Protein AF-A0A9D6TDH9-F1 (afdb_monomer)

pLDDT: mean 89.93, std 15.06, range [34.16, 97.94]

Sequence (127 aa):
PATAPTEGLLSGWTFLSDADARAASAGKLASAGTQFIHRPGVEIPGGRAIAETLENLFRLKHELLPQLKNIPYVQEDTPIVCAWYPEARSVLLWDLSGREQAVTVRRGDTSYNVSVAPLDAGLVEGI

Nearest PDB structures (foldseek):
  7sko-assembly2_B  TM=8.220E-01  e=4.313E-01  synthetic construct
  7skn-assembly1_B  TM=8.240E-01  e=6.765E-01  synthetic construct
  6jow-assembly2_D  TM=5.645E-01  e=2.933E-01  Pyrococcus furiosus
  4csd-assembly2_B  TM=2.797E-01  e=1.774E+00  Ralstonia solanacearum
  5c4n-assembly1_D  TM=3.177E-01  e=7.783E+00  Rhodobacter capsulatus SB 1003

Structure (mmCIF, N/CA/C/O backbone):
data_AF-A0A9D6TDH9-F1
#
_entry.id   AF-A0A9D6TDH9-F1
#
loop_
_atom_site.group_PD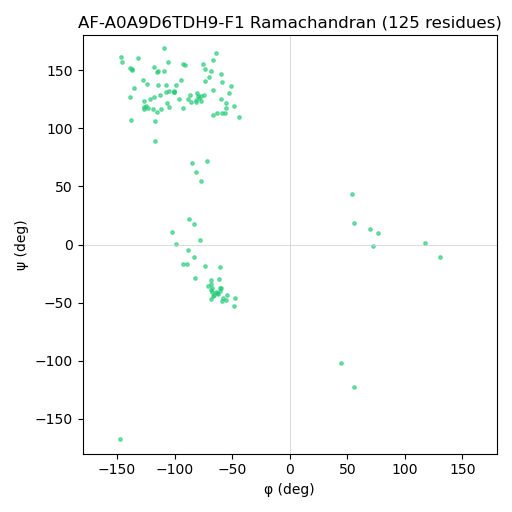B
_atom_site.id
_atom_site.type_symbol
_atom_site.label_atom_id
_atom_site.label_alt_id
_atom_site.label_comp_id
_atom_site.label_asym_id
_atom_site.label_entity_id
_atom_site.label_seq_id
_atom_site.pdbx_PDB_ins_code
_atom_site.Cartn_x
_atom_site.Cartn_y
_atom_site.Cartn_z
_atom_site.occupancy
_atom_site.B_iso_or_equiv
_atom_site.auth_seq_id
_atom_site.auth_comp_id
_atom_site.auth_asym_id
_atom_site.auth_atom_id
_atom_site.pdbx_PDB_model_num
ATOM 1 N N . PRO A 1 1 ? 10.294 -37.269 6.385 1.00 38.16 1 PRO A N 1
ATOM 2 C CA . PRO A 1 1 ? 10.535 -35.901 5.870 1.00 38.16 1 PRO A CA 1
ATOM 3 C C . PRO A 1 1 ? 9.200 -35.171 5.689 1.00 38.16 1 PRO A C 1
ATOM 5 O O . PRO A 1 1 ? 8.410 -35.552 4.832 1.00 38.16 1 PRO A O 1
ATOM 8 N N . ALA A 1 2 ? 8.914 -34.207 6.564 1.00 34.16 2 ALA A N 1
ATOM 9 C CA . ALA A 1 2 ? 7.693 -33.417 6.488 1.00 34.16 2 ALA A CA 1
ATOM 10 C C . ALA A 1 2 ? 7.731 -32.560 5.216 1.00 34.16 2 ALA A C 1
ATOM 12 O O . ALA A 1 2 ? 8.565 -31.668 5.080 1.00 34.16 2 ALA A O 1
ATOM 13 N N . THR A 1 3 ? 6.860 -32.876 4.264 1.00 39.84 3 THR A N 1
ATOM 14 C CA . THR A 1 3 ? 6.513 -31.988 3.159 1.00 39.84 3 THR A CA 1
ATOM 15 C C . THR A 1 3 ? 5.867 -30.749 3.760 1.00 39.84 3 THR A C 1
ATOM 17 O O . THR A 1 3 ? 4.799 -30.851 4.365 1.00 39.84 3 THR A O 1
ATOM 20 N N . ALA A 1 4 ? 6.536 -29.601 3.635 1.00 37.91 4 ALA A N 1
ATOM 21 C CA . ALA A 1 4 ? 5.924 -28.310 3.913 1.00 37.91 4 ALA A CA 1
ATOM 22 C C . ALA A 1 4 ? 4.601 -28.222 3.133 1.00 37.91 4 ALA A C 1
ATOM 24 O O . ALA A 1 4 ? 4.567 -28.648 1.970 1.00 37.91 4 ALA A O 1
ATOM 25 N N . PRO A 1 5 ? 3.510 -27.735 3.746 1.00 36.12 5 PRO A N 1
ATOM 26 C CA . PRO A 1 5 ? 2.269 -27.564 3.019 1.00 36.12 5 PRO A CA 1
ATOM 27 C C . PRO A 1 5 ? 2.548 -26.603 1.866 1.00 36.12 5 PRO A C 1
ATOM 29 O O . PRO A 1 5 ? 3.076 -25.511 2.059 1.00 36.12 5 PRO A O 1
ATOM 32 N N . THR A 1 6 ? 2.234 -27.035 0.648 1.00 41.56 6 THR A N 1
ATOM 33 C CA . THR A 1 6 ? 2.160 -26.151 -0.513 1.00 41.56 6 THR A CA 1
ATOM 34 C C . THR A 1 6 ? 0.899 -25.308 -0.328 1.00 41.56 6 THR A C 1
ATOM 36 O O . THR A 1 6 ? -0.127 -25.561 -0.954 1.00 41.56 6 THR A O 1
ATOM 39 N N . GLU A 1 7 ? 0.931 -24.366 0.617 1.00 39.59 7 GLU A N 1
ATOM 40 C CA . GLU A 1 7 ? -0.026 -23.266 0.634 1.00 39.59 7 GLU A CA 1
ATOM 41 C C . GLU A 1 7 ? 0.095 -22.591 -0.727 1.00 39.59 7 GLU A C 1
ATOM 43 O O . GLU A 1 7 ? 1.185 -22.182 -1.131 1.00 39.59 7 GLU A O 1
ATOM 48 N N . GLY A 1 8 ? -1.001 -22.611 -1.489 1.00 39.31 8 GLY A N 1
ATOM 49 C CA . GLY A 1 8 ? -1.039 -22.073 -2.839 1.00 39.31 8 GLY A CA 1
ATOM 50 C C . GLY A 1 8 ? -0.415 -20.687 -2.840 1.00 39.31 8 GLY A C 1
ATOM 51 O O . GLY A 1 8 ? -0.886 -19.815 -2.114 1.00 39.31 8 GLY A O 1
ATOM 52 N N . LEU A 1 9 ? 0.667 -20.527 -3.609 1.00 38.72 9 LEU A N 1
ATOM 53 C CA . LEU A 1 9 ? 1.356 -19.257 -3.807 1.00 38.72 9 LEU A CA 1
ATOM 54 C C . LEU A 1 9 ? 0.295 -18.182 -4.023 1.00 38.72 9 LEU A C 1
ATOM 56 O O . LEU A 1 9 ? -0.423 -18.213 -5.025 1.00 38.72 9 LEU A O 1
ATOM 60 N N . LEU A 1 10 ? 0.138 -17.296 -3.042 1.00 53.88 10 LEU A N 1
ATOM 61 C CA . LEU A 1 10 ? -0.835 -16.222 -3.129 1.00 53.88 10 LEU A CA 1
ATOM 62 C C . LEU A 1 10 ? -0.474 -15.400 -4.366 1.00 53.88 10 LEU A C 1
ATOM 64 O O . LEU A 1 10 ? 0.584 -14.772 -4.421 1.00 53.88 10 LEU A O 1
ATOM 68 N N . SER A 1 11 ? -1.349 -15.428 -5.372 1.00 75.88 11 SER A N 1
ATOM 69 C CA . SER A 1 11 ? -1.303 -14.481 -6.477 1.00 75.88 11 SER A CA 1
ATOM 70 C C . SER A 1 11 ? -1.363 -13.082 -5.868 1.00 75.88 11 SER A C 1
ATOM 72 O O . SER A 1 11 ? -2.360 -12.726 -5.238 1.00 75.88 11 SER A O 1
ATOM 74 N N . GLY A 1 12 ? -0.284 -12.324 -5.997 1.00 86.88 12 GLY A N 1
ATOM 75 C CA . GLY A 1 12 ? -0.147 -11.009 -5.384 1.00 86.88 12 GLY A CA 1
ATOM 76 C C . GLY A 1 12 ? 0.697 -10.087 -6.243 1.00 86.88 12 GLY A C 1
ATOM 77 O O . GLY A 1 12 ? 1.005 -10.402 -7.392 1.00 86.88 12 GLY A O 1
ATOM 78 N N . TRP A 1 13 ? 1.104 -8.958 -5.676 1.00 91.75 13 TRP A N 1
ATOM 79 C CA . TRP A 1 13 ? 1.907 -7.955 -6.369 1.00 91.75 13 TRP A CA 1
ATOM 80 C C . TRP A 1 13 ? 3.182 -7.684 -5.590 1.00 91.75 13 TRP A C 1
ATOM 82 O O . TRP A 1 13 ? 3.160 -7.574 -4.366 1.00 91.75 13 TRP A O 1
ATOM 92 N N . THR A 1 14 ? 4.297 -7.564 -6.300 1.00 93.31 14 THR A N 1
ATOM 93 C CA . THR A 1 14 ? 5.585 -7.196 -5.709 1.00 93.31 14 THR A CA 1
ATOM 94 C C . THR A 1 14 ? 6.100 -5.953 -6.408 1.00 93.31 14 THR A C 1
ATOM 96 O O . THR A 1 14 ? 6.347 -5.976 -7.612 1.00 93.31 14 THR A O 1
ATOM 99 N N . PHE A 1 15 ? 6.253 -4.871 -5.648 1.00 93.88 15 PHE A N 1
ATOM 100 C CA . PHE A 1 15 ? 6.878 -3.648 -6.134 1.00 93.88 15 PHE A CA 1
ATOM 101 C C . PHE A 1 15 ? 8.392 -3.811 -6.128 1.00 93.88 15 PHE A C 1
ATOM 103 O O . PHE A 1 15 ? 8.979 -4.173 -5.110 1.00 93.88 15 PHE A O 1
ATOM 110 N N . LEU A 1 16 ? 9.013 -3.556 -7.274 1.00 95.94 16 LEU A N 1
ATOM 111 C CA . LEU A 1 16 ? 10.453 -3.662 -7.451 1.00 95.94 16 LEU A CA 1
ATOM 112 C C . LEU A 1 16 ? 11.110 -2.290 -7.335 1.00 95.94 16 LEU A C 1
ATOM 114 O O . LEU A 1 16 ? 10.655 -1.318 -7.942 1.00 95.94 16 LEU A O 1
ATOM 118 N N . SER A 1 17 ? 12.236 -2.238 -6.623 1.00 95.69 17 SER A N 1
ATOM 119 C CA . SER A 1 17 ? 13.168 -1.119 -6.750 1.00 95.69 17 SER A CA 1
ATOM 120 C C . SER A 1 17 ? 13.754 -1.073 -8.168 1.00 95.69 17 SER A C 1
ATOM 122 O O . SER A 1 17 ? 13.720 -2.067 -8.894 1.00 95.69 17 SER A O 1
ATOM 124 N N . ASP A 1 18 ? 14.380 0.038 -8.574 1.00 96.31 18 ASP A N 1
ATOM 125 C CA . ASP A 1 18 ? 15.035 0.087 -9.894 1.00 96.31 18 ASP A CA 1
ATOM 126 C C . ASP A 1 18 ? 16.159 -0.952 -10.029 1.00 96.31 18 ASP A C 1
ATOM 128 O O . ASP A 1 18 ? 16.451 -1.424 -11.129 1.00 96.31 18 ASP A O 1
ATOM 132 N N . ALA A 1 19 ? 16.821 -1.300 -8.920 1.00 96.56 19 ALA A N 1
ATOM 133 C CA 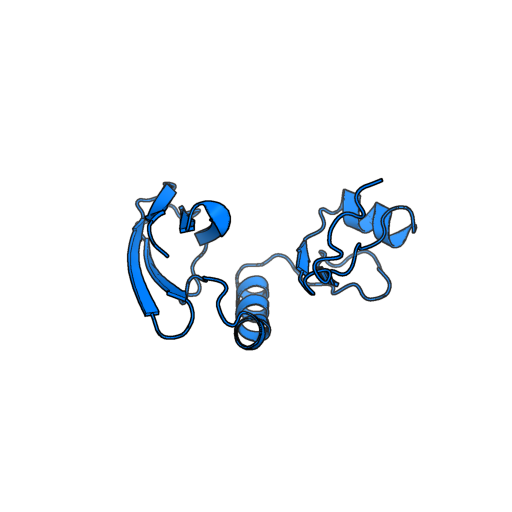. ALA A 1 19 ? 17.857 -2.325 -8.909 1.00 96.56 19 ALA A CA 1
ATOM 134 C C . ALA A 1 19 ? 17.258 -3.716 -9.155 1.00 96.56 19 ALA A C 1
ATOM 136 O O . ALA A 1 19 ? 17.748 -4.440 -10.025 1.00 96.56 19 ALA A O 1
ATOM 137 N N . ASP A 1 20 ? 16.167 -4.043 -8.463 1.00 96.69 20 ASP A N 1
ATOM 138 C CA . ASP A 1 20 ? 15.462 -5.318 -8.623 1.00 96.69 20 ASP A CA 1
ATOM 139 C C . ASP A 1 20 ? 14.796 -5.420 -9.996 1.00 96.69 20 ASP A C 1
ATOM 141 O O . ASP A 1 20 ? 14.846 -6.469 -10.633 1.00 96.69 20 ASP A O 1
ATOM 145 N N . ALA A 1 21 ? 14.255 -4.315 -10.512 1.00 97.06 21 ALA A N 1
ATOM 146 C CA . ALA A 1 21 ? 13.677 -4.245 -11.847 1.00 97.06 21 ALA A CA 1
ATOM 147 C C . ALA A 1 21 ? 14.730 -4.535 -12.931 1.00 97.06 21 ALA A C 1
ATOM 149 O O . ALA A 1 21 ? 14.482 -5.318 -13.849 1.00 97.06 21 ALA A O 1
ATOM 150 N N . ARG A 1 22 ? 15.946 -3.982 -12.802 1.00 97.25 22 ARG A N 1
ATOM 151 C CA . ARG A 1 22 ? 17.075 -4.318 -13.690 1.00 97.25 22 ARG A CA 1
ATOM 152 C C . ARG A 1 22 ? 17.499 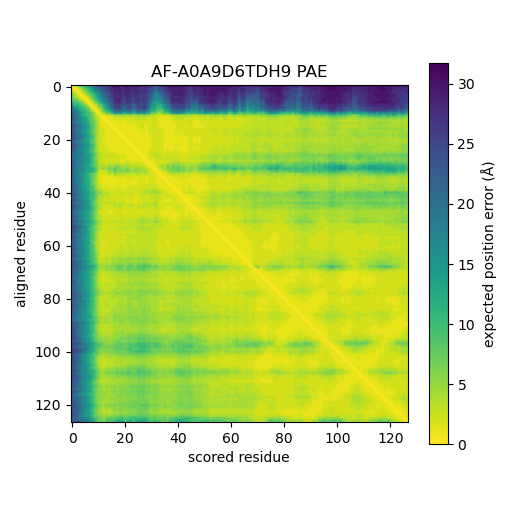-5.779 -13.556 1.00 97.25 22 ARG A C 1
ATOM 154 O O . ARG A 1 22 ? 17.789 -6.417 -14.567 1.00 97.25 22 ARG A O 1
ATOM 161 N N . ALA A 1 23 ? 17.540 -6.317 -12.338 1.00 96.81 23 ALA A N 1
ATOM 162 C CA . ALA A 1 23 ? 17.863 -7.724 -12.111 1.00 96.81 23 ALA A CA 1
ATOM 163 C C . ALA A 1 23 ? 16.817 -8.654 -12.747 1.00 96.81 23 ALA A C 1
ATOM 165 O O . ALA A 1 23 ? 17.190 -9.631 -13.396 1.00 96.81 23 ALA A O 1
ATOM 166 N N . ALA A 1 24 ? 15.531 -8.322 -12.625 1.00 96.31 24 ALA A N 1
ATOM 167 C CA . ALA A 1 24 ? 14.428 -9.068 -13.222 1.00 96.31 24 ALA A CA 1
ATOM 168 C C . ALA A 1 24 ? 14.442 -8.989 -14.752 1.00 96.31 24 ALA A C 1
ATOM 170 O O . ALA A 1 24 ? 14.344 -10.015 -15.420 1.00 96.31 24 ALA A O 1
ATOM 171 N N . SER A 1 25 ? 14.666 -7.798 -15.313 1.00 96.31 25 SER A N 1
ATOM 172 C CA . SER A 1 25 ? 14.822 -7.594 -16.760 1.00 96.31 25 SER A CA 1
ATOM 173 C C . SER A 1 25 ? 15.996 -8.403 -17.334 1.00 96.31 25 SER A C 1
ATOM 175 O O . SER A 1 25 ? 15.889 -8.999 -18.402 1.00 96.31 25 SER A O 1
ATOM 177 N N . ALA A 1 26 ? 17.095 -8.517 -16.581 1.00 96.12 26 ALA A N 1
ATOM 178 C CA . ALA A 1 26 ? 18.248 -9.346 -16.934 1.00 96.12 26 ALA A CA 1
ATOM 179 C C . ALA A 1 26 ? 18.054 -10.857 -16.668 1.00 96.12 26 ALA A C 1
ATOM 181 O O . ALA A 1 26 ? 19.013 -11.618 -16.803 1.00 96.12 26 ALA A O 1
ATOM 182 N N . GLY A 1 27 ? 16.868 -11.297 -16.232 1.00 94.50 27 GLY A N 1
ATOM 183 C CA . GLY A 1 27 ? 16.572 -12.698 -15.912 1.00 94.50 27 GLY A CA 1
ATOM 184 C C . GLY A 1 27 ? 17.267 -13.233 -14.653 1.00 94.50 27 GLY A C 1
ATOM 185 O O . GLY A 1 27 ? 17.307 -14.442 -14.442 1.00 94.50 27 GLY A O 1
ATOM 186 N N . LYS A 1 28 ? 17.833 -12.356 -13.816 1.00 95.62 28 LYS A N 1
ATOM 187 C CA . LYS A 1 28 ? 18.529 -12.714 -12.564 1.00 95.62 28 LYS A CA 1
ATOM 188 C C . LYS A 1 28 ? 17.597 -12.767 -11.356 1.00 95.62 28 LYS A C 1
ATOM 190 O O . LYS A 1 28 ? 17.973 -13.314 -10.325 1.00 95.62 28 LYS A O 1
ATOM 195 N N . LEU A 1 29 ? 16.410 -12.182 -11.483 1.00 93.69 29 LEU A N 1
ATOM 196 C CA . LEU A 1 29 ? 15.351 -12.213 -10.486 1.00 93.69 29 LEU A CA 1
ATOM 197 C C . LEU A 1 29 ? 14.071 -12.714 -11.155 1.00 93.69 29 LEU A C 1
ATOM 199 O O . LEU A 1 29 ? 13.619 -12.145 -12.145 1.00 93.69 29 LEU A O 1
ATOM 203 N N . ALA A 1 30 ? 13.494 -13.779 -10.611 1.00 90.31 30 ALA A N 1
ATOM 204 C CA . ALA A 1 30 ? 12.230 -14.335 -11.072 1.00 90.31 30 ALA A CA 1
ATOM 205 C C . ALA A 1 30 ? 11.170 -14.176 -9.985 1.00 90.31 30 ALA A C 1
ATOM 207 O O . ALA A 1 30 ? 11.478 -14.189 -8.792 1.00 90.31 30 ALA A O 1
ATOM 208 N N . SER A 1 31 ? 9.919 -14.032 -10.405 1.00 86.50 31 SER A N 1
ATOM 209 C CA . SER A 1 31 ? 8.801 -14.019 -9.474 1.00 86.50 31 SER A CA 1
ATOM 210 C C . SER A 1 31 ? 8.523 -15.425 -8.949 1.00 86.50 31 SER A C 1
ATOM 212 O O . SER A 1 31 ? 8.542 -16.395 -9.706 1.00 86.50 31 SER A O 1
ATOM 214 N N . ALA A 1 32 ? 8.193 -15.519 -7.662 1.00 84.12 32 ALA A N 1
ATOM 215 C CA . ALA A 1 32 ? 7.694 -16.737 -7.036 1.00 84.12 32 ALA A CA 1
ATOM 216 C C . ALA A 1 32 ? 6.159 -16.875 -7.145 1.00 84.12 32 ALA A C 1
ATOM 218 O O . ALA A 1 32 ? 5.561 -17.568 -6.337 1.00 84.12 32 ALA A O 1
ATOM 219 N N . GLY A 1 33 ? 5.503 -16.214 -8.107 1.00 85.00 33 GLY A N 1
ATOM 220 C CA . GLY A 1 33 ? 4.046 -16.299 -8.319 1.00 85.00 33 GLY A CA 1
ATOM 221 C C . GLY A 1 33 ? 3.282 -14.982 -8.145 1.00 85.00 33 GLY A C 1
ATOM 222 O O . GLY A 1 33 ? 2.066 -14.952 -8.322 1.00 85.00 33 GLY A O 1
ATOM 223 N N . THR A 1 34 ? 3.975 -13.882 -7.849 1.00 90.38 34 THR A N 1
ATOM 224 C CA . THR A 1 34 ? 3.413 -12.525 -7.845 1.00 90.38 34 THR A CA 1
ATOM 225 C C . THR A 1 34 ? 3.604 -11.828 -9.193 1.00 90.38 34 THR A C 1
ATOM 227 O O . THR A 1 34 ? 4.525 -12.120 -9.957 1.00 90.38 34 THR A O 1
ATOM 230 N N . GLN A 1 35 ? 2.753 -10.861 -9.506 1.00 92.44 35 GLN A N 1
ATOM 231 C CA . GLN A 1 35 ? 2.991 -9.944 -10.609 1.00 92.44 35 GLN A CA 1
ATOM 232 C C . GLN A 1 35 ? 3.977 -8.858 -10.165 1.00 92.44 35 GLN A C 1
ATOM 234 O O . GLN A 1 35 ? 3.767 -8.183 -9.155 1.00 92.44 35 GLN A O 1
ATOM 239 N N . PHE A 1 36 ? 5.047 -8.662 -10.932 1.00 95.69 36 PHE A N 1
ATOM 240 C CA . PHE A 1 36 ? 5.979 -7.568 -10.683 1.00 95.69 36 PHE A CA 1
ATOM 241 C C . PHE A 1 36 ? 5.378 -6.230 -11.110 1.00 95.69 36 PHE A C 1
ATOM 243 O O . PHE A 1 36 ? 4.925 -6.080 -12.243 1.00 95.69 36 PHE A O 1
ATOM 250 N N . ILE A 1 37 ? 5.409 -5.256 -10.205 1.00 96.12 37 ILE A N 1
ATOM 251 C CA . ILE A 1 37 ? 5.117 -3.848 -10.470 1.00 96.12 37 ILE A CA 1
ATOM 252 C C . ILE A 1 37 ? 6.441 -3.090 -10.417 1.00 96.12 37 ILE A C 1
ATOM 254 O O . ILE A 1 37 ? 7.222 -3.271 -9.484 1.00 96.12 37 ILE A O 1
ATOM 258 N N . HIS A 1 38 ? 6.723 -2.255 -11.410 1.00 97.00 38 HIS A N 1
ATOM 259 C CA . HIS A 1 38 ? 7.990 -1.525 -11.481 1.00 97.00 38 HIS A CA 1
ATOM 260 C C . HIS A 1 38 ? 7.819 -0.149 -12.119 1.00 97.00 38 HIS A C 1
ATOM 262 O O . HIS A 1 38 ? 6.851 0.105 -12.839 1.00 97.00 38 HIS A O 1
ATOM 268 N N . ARG A 1 39 ? 8.791 0.737 -11.892 1.00 97.31 39 ARG A N 1
ATOM 269 C CA . ARG A 1 39 ? 8.851 2.032 -12.578 1.00 97.31 39 ARG A CA 1
ATOM 270 C C . ARG A 1 39 ? 9.151 1.846 -14.078 1.00 97.31 39 ARG A C 1
ATOM 272 O O . ARG A 1 39 ? 9.840 0.887 -14.447 1.00 97.31 39 ARG A O 1
ATOM 279 N N . PRO A 1 40 ? 8.653 2.735 -14.961 1.00 96.56 40 PRO A N 1
ATOM 280 C CA . PRO A 1 40 ? 9.009 2.715 -16.377 1.00 96.56 40 PRO A CA 1
ATOM 281 C C . PRO A 1 40 ? 10.520 2.887 -16.579 1.00 96.56 40 PRO A C 1
ATOM 283 O O . PRO A 1 40 ? 11.163 3.623 -15.833 1.00 96.56 40 PRO A O 1
ATOM 286 N N . GLY A 1 41 ? 11.075 2.245 -17.609 1.00 95.19 41 GLY A N 1
ATOM 287 C CA . GLY A 1 41 ? 12.493 2.380 -17.978 1.00 95.19 41 GLY A CA 1
ATOM 288 C C . GLY A 1 41 ? 13.232 1.059 -18.196 1.00 95.19 41 GLY A C 1
ATOM 289 O O . GLY A 1 41 ? 14.336 1.068 -18.733 1.00 95.19 41 GLY A O 1
ATOM 290 N N . VAL A 1 42 ? 12.628 -0.071 -17.824 1.00 95.62 42 VAL A N 1
ATOM 291 C CA . VAL A 1 42 ? 13.099 -1.418 -18.170 1.00 95.62 42 VAL A CA 1
ATOM 292 C C . VAL A 1 42 ? 11.917 -2.290 -18.573 1.00 95.62 42 VAL A C 1
ATOM 294 O O . VAL A 1 42 ? 10.811 -2.101 -18.070 1.00 95.62 42 VAL A O 1
ATOM 297 N N . GLU A 1 43 ? 12.165 -3.256 -19.452 1.00 95.31 43 GLU A N 1
ATOM 298 C CA . GLU A 1 43 ? 11.170 -4.246 -19.862 1.00 95.31 43 GLU A CA 1
ATOM 299 C C . GLU A 1 43 ? 11.334 -5.519 -19.033 1.00 95.31 43 GLU A C 1
ATOM 301 O O . GLU A 1 43 ? 12.423 -6.098 -18.972 1.00 95.31 43 GLU A O 1
ATOM 306 N N . ILE A 1 44 ? 10.256 -5.960 -18.390 1.00 95.06 44 ILE A N 1
ATOM 307 C CA . ILE A 1 44 ? 10.222 -7.187 -17.592 1.00 95.06 44 ILE A CA 1
ATOM 308 C C . ILE A 1 44 ? 9.081 -8.053 -18.132 1.00 95.06 44 ILE A C 1
ATOM 310 O O . ILE A 1 44 ? 7.928 -7.622 -18.074 1.00 95.06 44 ILE A O 1
ATOM 314 N N . PRO A 1 45 ? 9.348 -9.271 -18.641 1.00 89.94 45 PRO A N 1
ATOM 315 C CA . PRO A 1 45 ? 8.294 -10.156 -19.129 1.00 89.94 45 PRO A CA 1
ATOM 316 C C . PRO A 1 45 ? 7.220 -10.414 -18.063 1.00 89.94 45 PRO A C 1
ATOM 318 O O . PRO A 1 45 ? 7.523 -10.881 -16.967 1.00 89.94 45 PRO A O 1
ATOM 321 N N . GLY A 1 46 ? 5.963 -10.088 -18.375 1.00 89.50 46 GLY A N 1
ATOM 322 C CA . GLY A 1 46 ? 4.835 -10.214 -17.440 1.00 89.50 46 GLY A CA 1
ATOM 323 C C . GLY A 1 46 ? 4.815 -9.186 -16.297 1.00 89.50 46 GLY A C 1
ATOM 324 O O . GLY A 1 46 ? 3.884 -9.196 -15.489 1.00 89.50 46 GLY A O 1
ATOM 325 N N . GLY A 1 47 ? 5.808 -8.295 -16.230 1.00 93.19 47 GLY A N 1
ATOM 326 C CA . GLY A 1 47 ? 5.833 -7.151 -15.327 1.00 93.19 47 GLY A CA 1
ATOM 327 C C . GLY A 1 47 ? 4.906 -6.036 -15.803 1.00 93.19 47 GLY A C 1
ATOM 328 O O . GLY A 1 47 ? 4.581 -5.922 -16.986 1.00 93.19 47 GLY A O 1
ATOM 329 N N . ARG A 1 48 ? 4.455 -5.210 -14.864 1.00 95.56 48 ARG A N 1
ATOM 330 C CA . ARG A 1 48 ? 3.600 -4.058 -15.129 1.00 95.56 48 ARG A CA 1
ATOM 331 C C . ARG A 1 48 ? 4.336 -2.770 -14.777 1.00 95.56 48 ARG A C 1
ATOM 333 O O . ARG A 1 48 ? 4.586 -2.489 -13.604 1.00 95.56 48 ARG A O 1
ATOM 340 N N . ALA A 1 49 ? 4.621 -1.969 -15.801 1.00 96.94 49 ALA A N 1
ATOM 341 C CA . ALA A 1 49 ? 5.225 -0.653 -15.643 1.00 96.94 49 ALA A CA 1
ATOM 342 C C . ALA A 1 49 ? 4.185 0.376 -15.166 1.00 96.94 49 ALA A C 1
ATOM 344 O O . ALA A 1 49 ? 3.161 0.587 -15.821 1.00 96.94 49 ALA A O 1
ATOM 345 N N . ILE A 1 50 ? 4.445 1.033 -14.036 1.00 96.75 50 ILE A N 1
ATOM 346 C CA . ILE A 1 50 ? 3.599 2.082 -13.455 1.00 96.75 50 ILE A CA 1
ATOM 347 C C . ILE A 1 50 ? 4.507 3.192 -12.931 1.00 96.75 50 ILE A C 1
ATOM 349 O O . ILE A 1 50 ? 5.437 2.935 -12.170 1.00 96.75 50 ILE A O 1
ATOM 353 N N . ALA A 1 51 ? 4.254 4.437 -13.338 1.00 95.62 51 ALA A N 1
ATOM 354 C CA . ALA A 1 51 ? 4.972 5.575 -12.774 1.00 95.62 51 ALA A CA 1
ATOM 355 C C . ALA A 1 51 ? 4.605 5.745 -11.292 1.00 95.62 51 ALA A C 1
ATOM 357 O O . ALA A 1 51 ? 3.429 5.726 -10.938 1.00 95.62 51 ALA A O 1
ATOM 358 N N . GLU A 1 52 ? 5.605 5.934 -10.434 1.00 92.00 52 GLU A N 1
ATOM 359 C CA . GLU A 1 52 ? 5.435 6.023 -8.979 1.00 92.00 52 GLU A CA 1
ATOM 360 C C . GLU A 1 52 ? 4.977 7.425 -8.552 1.00 92.00 52 GLU A C 1
ATOM 362 O O . GLU A 1 52 ? 5.669 8.167 -7.862 1.00 92.00 52 GLU A O 1
ATOM 367 N N . THR A 1 53 ? 3.796 7.809 -9.029 1.00 94.69 53 THR A N 1
ATOM 368 C CA . THR A 1 53 ? 3.071 9.002 -8.589 1.00 94.69 53 THR A CA 1
ATOM 369 C C . THR A 1 53 ? 1.853 8.569 -7.781 1.00 94.69 53 THR A C 1
ATOM 371 O O . THR A 1 53 ? 1.275 7.517 -8.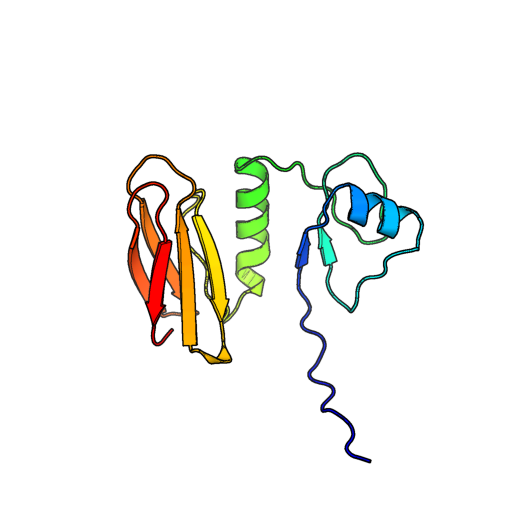056 1.00 94.69 53 THR A O 1
ATOM 374 N N . LEU A 1 54 ? 1.424 9.383 -6.810 1.00 92.75 54 LEU A N 1
ATOM 375 C CA . LEU A 1 54 ? 0.265 9.051 -5.966 1.00 92.75 54 LEU A CA 1
ATOM 376 C C . LEU A 1 54 ? -0.986 8.730 -6.793 1.00 92.75 54 LEU A C 1
ATOM 378 O O . LEU A 1 54 ? -1.638 7.725 -6.547 1.00 92.75 54 LEU A O 1
ATOM 382 N N . GLU A 1 55 ? -1.267 9.522 -7.829 1.00 96.12 55 GLU A N 1
ATOM 383 C CA . GLU A 1 55 ? -2.387 9.288 -8.749 1.00 96.12 55 GLU A CA 1
ATOM 384 C C . GLU A 1 55 ? -2.349 7.885 -9.379 1.00 96.12 55 GLU A C 1
ATOM 386 O O . GLU A 1 55 ? -3.344 7.159 -9.375 1.00 96.12 55 GLU A O 1
ATOM 391 N N . ASN A 1 56 ? -1.186 7.470 -9.886 1.00 96.56 56 ASN A N 1
ATOM 392 C CA . ASN A 1 56 ? -1.033 6.167 -10.525 1.00 96.56 56 ASN A CA 1
ATOM 393 C C . ASN A 1 56 ? -1.102 5.013 -9.518 1.00 96.56 56 ASN A C 1
ATOM 395 O O . ASN A 1 56 ? -1.650 3.958 -9.845 1.00 96.56 56 ASN A O 1
ATOM 399 N N . LEU A 1 57 ? -0.580 5.210 -8.305 1.00 94.56 57 LEU A N 1
ATOM 400 C CA . LEU A 1 57 ? -0.662 4.226 -7.226 1.00 94.56 57 LEU A CA 1
ATOM 401 C C . LEU A 1 57 ? -2.099 4.065 -6.715 1.00 94.56 57 LEU A C 1
ATOM 403 O O . LEU A 1 57 ? -2.534 2.938 -6.489 1.00 94.56 57 LEU A O 1
ATOM 407 N N . PHE A 1 58 ? -2.872 5.148 -6.607 1.00 95.88 58 PHE A N 1
ATOM 408 C CA . PHE A 1 58 ? -4.292 5.075 -6.256 1.00 95.88 58 PHE A CA 1
ATOM 409 C C . PHE A 1 58 ? -5.120 4.424 -7.359 1.00 95.88 58 PHE A C 1
ATOM 411 O O . PHE A 1 58 ? -5.943 3.558 -7.071 1.00 95.88 58 PHE A O 1
ATOM 418 N N . ARG A 1 59 ? -4.848 4.737 -8.632 1.00 97.00 59 ARG A N 1
ATOM 419 C CA . ARG A 1 59 ? -5.484 4.029 -9.752 1.00 97.00 59 ARG A CA 1
ATOM 420 C C . ARG A 1 59 ? -5.208 2.528 -9.689 1.00 97.00 59 ARG A C 1
ATOM 422 O O . ARG A 1 59 ? -6.141 1.740 -9.804 1.00 97.00 59 ARG A O 1
ATOM 429 N N . LEU A 1 60 ? -3.955 2.137 -9.450 1.00 95.12 60 LEU A N 1
ATOM 430 C CA . LEU A 1 60 ? -3.608 0.734 -9.243 1.00 95.12 60 LEU A CA 1
ATOM 431 C C . LEU A 1 60 ? -4.381 0.148 -8.057 1.00 95.12 60 LEU A C 1
ATOM 433 O O . LEU A 1 60 ? -4.992 -0.900 -8.222 1.00 95.12 60 LEU A O 1
ATOM 437 N N . LYS A 1 61 ? -4.411 0.820 -6.895 1.00 94.88 61 LYS A N 1
ATOM 438 C CA . LYS A 1 61 ? -5.174 0.370 -5.719 1.00 94.88 61 LYS A CA 1
ATOM 439 C C . LYS A 1 61 ? -6.605 0.007 -6.113 1.00 94.88 61 LYS A C 1
ATOM 441 O O . LYS A 1 61 ? -7.018 -1.119 -5.856 1.00 94.88 61 LYS A O 1
ATOM 446 N N . HIS A 1 62 ? -7.320 0.906 -6.793 1.00 95.94 62 HIS A N 1
ATOM 447 C CA . HIS A 1 62 ? -8.711 0.695 -7.218 1.00 95.94 62 HIS A CA 1
ATOM 448 C C . HIS A 1 62 ? -8.898 -0.499 -8.155 1.00 95.94 62 HIS A C 1
ATOM 450 O O . HIS A 1 62 ? -9.875 -1.230 -8.021 1.00 95.94 62 HIS A O 1
ATOM 456 N N . GLU A 1 63 ? -7.958 -0.741 -9.066 1.00 94.62 63 GLU A N 1
ATOM 457 C CA . GLU A 1 63 ? -7.978 -1.928 -9.931 1.00 94.62 63 GLU A CA 1
ATOM 458 C C . GLU A 1 63 ? -7.738 -3.234 -9.155 1.00 94.62 63 GLU A C 1
ATOM 460 O O . GLU A 1 63 ? -8.239 -4.295 -9.537 1.00 94.62 63 GLU A O 1
ATOM 465 N N . LEU A 1 64 ? -6.967 -3.170 -8.065 1.00 91.69 64 LEU A N 1
ATOM 466 C CA . LEU A 1 64 ? -6.678 -4.320 -7.211 1.00 91.69 64 LEU A CA 1
ATOM 467 C C . LEU A 1 64 ? -7.797 -4.600 -6.202 1.00 91.69 64 LEU A C 1
ATOM 469 O O . LEU A 1 64 ? -7.991 -5.763 -5.851 1.00 91.69 64 LEU A O 1
ATOM 473 N N . LEU A 1 65 ? -8.563 -3.587 -5.770 1.00 92.00 65 LEU A N 1
ATOM 474 C CA . LEU A 1 65 ? -9.603 -3.720 -4.735 1.00 92.00 65 LEU A CA 1
ATOM 475 C C . LEU A 1 65 ? -10.554 -4.916 -4.941 1.00 92.00 65 LEU A C 1
ATOM 477 O O . LEU A 1 65 ? -10.747 -5.665 -3.980 1.00 92.00 65 LEU A O 1
ATOM 481 N N . PRO A 1 66 ? -11.103 -5.189 -6.147 1.00 90.38 66 PRO A N 1
ATOM 482 C CA . PRO A 1 66 ? -11.994 -6.336 -6.356 1.00 90.38 66 PRO A CA 1
ATOM 483 C C . PRO A 1 66 ? -11.342 -7.700 -6.073 1.00 90.38 66 PRO A C 1
ATOM 485 O O . PRO A 1 66 ? -12.038 -8.692 -5.864 1.00 90.38 66 PRO A O 1
ATOM 488 N N . GLN A 1 67 ? -10.010 -7.765 -6.073 1.00 89.88 67 GLN A N 1
ATOM 489 C CA . GLN A 1 67 ? -9.228 -8.983 -5.864 1.00 89.88 67 GLN A CA 1
ATOM 490 C C . GLN A 1 67 ? -8.847 -9.190 -4.390 1.00 89.88 67 GLN A C 1
ATOM 492 O O . GLN A 1 67 ? -8.507 -10.309 -4.007 1.00 89.88 67 GLN A O 1
ATOM 497 N N . LEU A 1 68 ? -8.934 -8.148 -3.553 1.00 84.94 68 LEU A N 1
ATOM 498 C CA . LEU A 1 68 ? -8.432 -8.174 -2.176 1.00 84.94 68 LEU A CA 1
ATOM 499 C C . LEU A 1 68 ? -9.293 -8.999 -1.208 1.00 84.94 68 LEU A C 1
ATOM 501 O O . LEU A 1 68 ? -8.781 -9.424 -0.180 1.00 84.94 68 LEU A O 1
ATOM 505 N N . LYS A 1 69 ? -10.558 -9.312 -1.524 1.00 86.06 69 LYS A N 1
ATOM 506 C CA . LYS A 1 69 ? -11.460 -10.145 -0.692 1.00 86.06 69 LYS A CA 1
ATOM 507 C C . LYS A 1 69 ? -11.412 -9.774 0.810 1.00 86.06 69 LYS A C 1
ATOM 509 O O . LYS A 1 69 ? -12.009 -8.784 1.216 1.00 86.06 69 LYS A O 1
ATOM 514 N N . ASN A 1 70 ? -10.704 -10.568 1.624 1.00 88.50 70 ASN A N 1
ATOM 515 C CA . ASN A 1 70 ? -10.581 -10.428 3.083 1.00 88.50 70 ASN A CA 1
ATOM 516 C C . ASN A 1 70 ? -9.246 -9.805 3.538 1.00 88.50 70 ASN A C 1
ATOM 518 O O . ASN A 1 70 ? -8.923 -9.868 4.728 1.00 88.50 70 ASN A O 1
ATOM 522 N N . ILE A 1 71 ? -8.462 -9.258 2.608 1.00 92.75 71 ILE A N 1
ATOM 523 C CA . ILE A 1 71 ? -7.242 -8.498 2.882 1.00 92.75 71 ILE A CA 1
ATOM 524 C C . ILE A 1 71 ? -7.665 -7.071 3.248 1.00 92.75 71 ILE A C 1
ATOM 526 O O . ILE A 1 71 ? -8.392 -6.444 2.471 1.00 92.75 71 ILE A O 1
ATOM 530 N N . PRO A 1 72 ? -7.254 -6.550 4.414 1.00 95.38 72 PRO A N 1
ATOM 531 C CA . PRO A 1 72 ? -7.610 -5.207 4.816 1.00 95.38 72 PRO A CA 1
ATOM 532 C C . PRO A 1 72 ? -6.895 -4.152 3.970 1.00 95.38 72 PRO A C 1
ATOM 534 O O . PRO A 1 72 ? -5.732 -4.311 3.596 1.00 95.38 72 PRO A O 1
ATOM 537 N N . TYR A 1 73 ? -7.594 -3.056 3.695 1.00 95.75 73 TYR A N 1
ATOM 538 C CA . TYR A 1 73 ? -7.067 -1.922 2.942 1.00 95.75 73 TYR A CA 1
ATOM 539 C C . TYR A 1 73 ? -7.640 -0.601 3.459 1.00 95.75 73 TYR A C 1
ATOM 541 O O . TYR A 1 73 ? -8.723 -0.568 4.046 1.00 95.75 73 TYR A O 1
ATOM 549 N N . VAL A 1 74 ? -6.928 0.497 3.204 1.00 97.06 74 VAL A N 1
ATOM 550 C CA . VAL A 1 74 ? -7.427 1.857 3.451 1.00 97.06 74 VAL A CA 1
ATOM 551 C C . VAL A 1 74 ? -8.325 2.284 2.291 1.00 97.06 74 VAL A C 1
ATOM 553 O O . VAL A 1 74 ? -7.908 2.274 1.126 1.00 97.06 74 VAL A O 1
ATOM 556 N N . GLN A 1 75 ? -9.571 2.637 2.602 1.00 96.62 75 GLN A N 1
ATOM 557 C CA . GLN A 1 75 ? -10.572 2.994 1.600 1.00 96.62 75 GLN A CA 1
ATOM 558 C C . GLN A 1 75 ? -10.196 4.283 0.861 1.00 96.62 75 GLN A C 1
ATOM 560 O O . GLN A 1 75 ? -10.299 4.344 -0.365 1.00 96.62 75 GLN A O 1
ATOM 565 N N . GLU A 1 76 ? -9.729 5.294 1.584 1.00 96.94 76 GLU A N 1
ATOM 566 C CA . GLU A 1 76 ? -9.417 6.618 1.061 1.00 96.94 76 GLU A CA 1
ATOM 567 C C . GLU A 1 76 ? -8.128 6.636 0.225 1.00 96.94 76 GLU A C 1
ATOM 569 O O . GLU A 1 76 ? -7.196 5.855 0.428 1.00 96.94 76 GLU A O 1
ATOM 574 N N . ASP A 1 77 ? -8.063 7.553 -0.737 1.00 96.44 77 ASP A N 1
ATOM 575 C CA . ASP A 1 77 ? -6.866 7.822 -1.539 1.00 96.44 77 ASP A CA 1
ATOM 576 C C . ASP A 1 77 ? -5.953 8.810 -0.806 1.00 96.44 77 ASP A C 1
ATOM 578 O O . ASP A 1 77 ? -5.821 9.982 -1.168 1.00 96.44 77 ASP A O 1
ATOM 582 N N . THR A 1 78 ? -5.353 8.330 0.280 1.00 95.19 78 THR A N 1
ATOM 583 C CA . THR A 1 78 ? -4.412 9.081 1.115 1.00 95.19 78 THR A CA 1
ATOM 584 C C . THR A 1 78 ? -3.037 8.415 1.100 1.00 95.19 78 THR A C 1
ATOM 586 O O . THR A 1 78 ? -2.935 7.208 0.866 1.00 95.19 78 THR A O 1
ATOM 589 N N . PRO A 1 79 ? -1.947 9.175 1.315 1.00 93.38 79 PRO A N 1
ATOM 590 C CA . PRO A 1 79 ? -0.592 8.631 1.354 1.00 93.38 79 PRO A CA 1
ATOM 591 C C . PRO A 1 79 ? -0.319 7.915 2.693 1.00 93.38 79 PRO A C 1
ATOM 593 O O . PRO A 1 79 ? 0.637 8.239 3.391 1.00 93.38 79 PRO A O 1
ATOM 596 N N . ILE A 1 80 ? -1.174 6.954 3.051 1.00 95.31 80 ILE A N 1
ATOM 597 C CA . ILE A 1 80 ? -0.990 6.051 4.186 1.00 95.31 80 ILE A CA 1
ATOM 598 C C . ILE A 1 80 ? -0.474 4.708 3.683 1.00 95.31 80 ILE A C 1
ATOM 600 O O . ILE A 1 80 ? -1.033 4.105 2.763 1.00 95.31 80 ILE A O 1
ATOM 604 N N . VAL A 1 81 ? 0.565 4.202 4.339 1.00 94.81 81 VAL A N 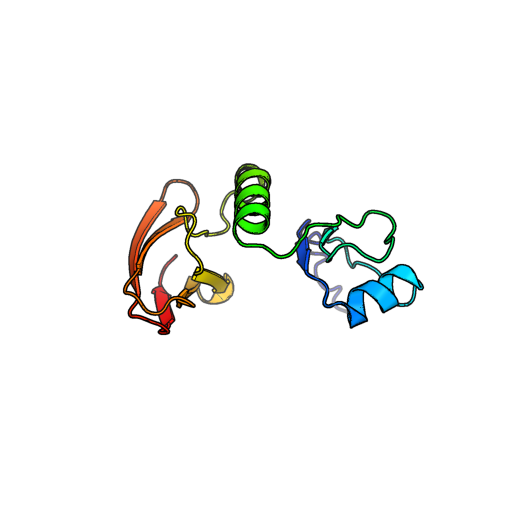1
ATOM 605 C CA . VAL A 1 81 ? 0.983 2.806 4.202 1.00 94.81 81 VAL A CA 1
ATOM 606 C C . VAL A 1 81 ? 0.082 1.942 5.077 1.00 94.81 81 VAL A C 1
ATOM 608 O O . VAL A 1 81 ? -0.094 2.225 6.257 1.00 94.81 81 VAL A O 1
ATOM 611 N N . CYS A 1 82 ? -0.462 0.871 4.503 1.00 96.19 82 CYS A N 1
ATOM 612 C CA . CYS A 1 82 ? -1.279 -0.119 5.199 1.00 96.19 82 CYS A CA 1
ATOM 613 C C . CYS A 1 82 ? -0.567 -1.473 5.150 1.00 96.19 82 CYS A C 1
ATOM 615 O O . CYS A 1 82 ? -0.523 -2.113 4.098 1.00 96.19 82 CYS A O 1
ATOM 617 N N . ALA A 1 83 ? -0.002 -1.906 6.275 1.00 95.75 83 ALA A N 1
ATOM 618 C CA . ALA A 1 83 ? 0.668 -3.195 6.402 1.00 95.75 83 ALA A CA 1
ATOM 619 C C . ALA A 1 83 ? -0.197 -4.158 7.221 1.00 95.75 83 ALA A C 1
ATOM 621 O O . ALA A 1 83 ? -0.549 -3.873 8.364 1.00 95.75 83 ALA A O 1
ATOM 622 N N . TRP A 1 84 ? -0.543 -5.300 6.630 1.00 94.81 84 TRP A N 1
ATOM 623 C CA . TRP A 1 84 ? -1.375 -6.316 7.268 1.00 94.81 84 TRP A CA 1
ATOM 624 C C . TRP A 1 84 ? -0.539 -7.470 7.815 1.00 94.81 84 TRP A C 1
ATOM 626 O O . TRP A 1 84 ? 0.277 -8.045 7.097 1.00 94.81 84 TRP A O 1
ATOM 636 N N . TYR A 1 85 ? -0.806 -7.834 9.067 1.00 95.00 85 TYR A N 1
ATOM 637 C CA . TYR A 1 85 ? -0.195 -8.954 9.773 1.00 95.00 85 TYR A CA 1
ATOM 638 C C . TYR A 1 85 ? -1.291 -9.976 10.125 1.00 95.00 85 TYR A C 1
ATOM 640 O O . TYR A 1 85 ? -1.909 -9.866 11.191 1.00 95.00 85 TYR A O 1
ATOM 648 N N . PRO A 1 86 ? -1.591 -10.942 9.233 1.00 92.19 86 PRO A N 1
ATOM 649 C CA . PRO A 1 86 ? -2.716 -11.861 9.403 1.00 92.19 86 PRO A CA 1
ATOM 650 C C . PRO A 1 86 ? -2.622 -12.708 10.674 1.00 92.19 86 PRO A C 1
ATOM 652 O O . PRO A 1 86 ? -3.632 -12.888 11.354 1.00 92.19 86 PRO A O 1
ATOM 655 N N . GLU A 1 87 ? -1.431 -13.188 11.038 1.00 94.38 87 GLU A N 1
ATOM 656 C CA . GLU A 1 87 ? -1.227 -14.027 12.225 1.00 94.38 87 GLU A CA 1
ATOM 657 C C . GLU A 1 87 ? -1.445 -13.246 13.524 1.00 94.38 87 GLU A C 1
ATOM 659 O O . GLU A 1 87 ? -1.954 -13.794 14.501 1.00 94.38 87 GLU A O 1
ATOM 664 N N . ALA A 1 88 ? -1.095 -11.957 13.525 1.00 95.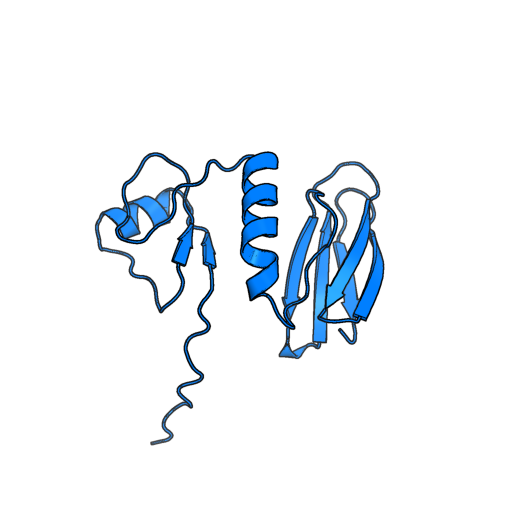31 88 ALA A N 1
ATOM 665 C CA . ALA A 1 88 ? -1.312 -11.059 14.656 1.00 95.31 88 ALA A CA 1
ATOM 666 C C . ALA A 1 88 ? -2.730 -10.469 14.688 1.00 95.31 88 ALA A C 1
ATOM 668 O O . ALA A 1 88 ? -3.114 -9.881 15.695 1.00 95.31 88 ALA A O 1
ATOM 669 N N . ARG A 1 89 ? -3.512 -10.636 13.609 1.00 94.62 89 ARG A N 1
ATOM 670 C CA . ARG A 1 89 ? -4.831 -10.008 13.424 1.00 94.62 89 ARG A CA 1
ATOM 671 C C . ARG A 1 89 ? -4.775 -8.490 13.582 1.00 94.62 89 ARG A C 1
ATOM 673 O O . ARG A 1 89 ? -5.625 -7.888 14.242 1.00 94.62 89 ARG A O 1
ATOM 680 N N . SER A 1 90 ? -3.748 -7.890 12.984 1.00 96.69 90 SER A N 1
ATOM 681 C CA . SER A 1 90 ? -3.483 -6.462 13.120 1.00 96.69 90 SER A CA 1
ATOM 682 C C . SER A 1 90 ? -3.112 -5.809 11.796 1.00 96.69 90 SER A C 1
ATOM 684 O O . SER A 1 90 ? -2.534 -6.434 10.903 1.00 96.69 90 SER A O 1
ATOM 686 N N . VAL A 1 91 ? -3.428 -4.522 11.683 1.00 97.69 91 VAL A N 1
ATOM 687 C CA . VAL A 1 91 ? -2.999 -3.648 10.590 1.00 97.69 91 VAL A CA 1
ATOM 688 C C . VAL A 1 91 ? -2.227 -2.475 11.172 1.00 97.69 91 VAL A C 1
ATOM 690 O O . VAL A 1 91 ? -2.741 -1.759 12.029 1.00 97.69 91 VAL A O 1
ATOM 693 N N . LEU A 1 92 ? -1.006 -2.271 10.687 1.00 97.81 92 LEU A N 1
ATOM 694 C CA . LEU A 1 92 ? -0.241 -1.054 10.924 1.00 97.81 92 LEU A CA 1
ATOM 695 C C . LEU A 1 92 ? -0.591 -0.043 9.833 1.00 97.81 92 LEU A C 1
ATOM 697 O O . LEU A 1 92 ? -0.460 -0.331 8.640 1.00 97.81 92 LEU A O 1
ATOM 701 N N . LEU A 1 93 ? -1.008 1.142 10.254 1.00 97.94 93 LEU A N 1
ATOM 702 C CA . LEU A 1 93 ? -1.175 2.308 9.403 1.00 97.94 93 LEU A CA 1
ATOM 703 C C . LEU A 1 93 ? -0.023 3.261 9.675 1.00 97.94 93 LEU A C 1
ATOM 705 O O . LEU A 1 93 ? 0.249 3.558 10.832 1.00 97.94 93 LEU A O 1
ATOM 709 N N . TRP A 1 94 ? 0.629 3.759 8.634 1.00 97.44 94 TRP A N 1
ATOM 710 C CA . TRP A 1 94 ? 1.656 4.787 8.769 1.00 97.44 94 TRP A CA 1
ATOM 711 C C . TRP A 1 94 ? 1.329 5.958 7.852 1.00 97.44 94 TRP A C 1
ATOM 713 O O . TRP A 1 94 ? 1.279 5.792 6.630 1.00 97.44 94 TRP A O 1
ATOM 723 N N . ASP A 1 95 ? 1.079 7.126 8.444 1.00 95.62 95 ASP A N 1
ATOM 724 C CA . ASP A 1 95 ? 0.876 8.357 7.694 1.00 95.62 95 ASP A CA 1
ATOM 725 C C . ASP A 1 95 ? 2.205 8.922 7.203 1.00 95.62 95 ASP A C 1
ATOM 727 O O . ASP A 1 95 ? 3.144 9.126 7.967 1.00 95.62 95 ASP A O 1
ATOM 731 N N . LEU A 1 96 ? 2.273 9.192 5.902 1.00 94.00 96 LEU A N 1
ATOM 732 C CA . LEU A 1 96 ? 3.417 9.851 5.275 1.00 94.00 96 LEU A CA 1
ATOM 733 C C . LEU A 1 96 ? 3.165 11.348 5.066 1.00 94.00 96 LEU A C 1
ATOM 735 O O . LEU A 1 96 ? 4.003 12.055 4.501 1.00 94.00 96 LEU A O 1
ATOM 739 N N . SER A 1 97 ? 1.998 11.841 5.475 1.00 92.81 97 SER A N 1
ATOM 740 C CA . SER A 1 97 ? 1.612 13.234 5.346 1.00 92.81 97 SER A CA 1
ATOM 741 C C . SER A 1 97 ? 1.990 14.058 6.581 1.00 92.81 97 SER A C 1
ATOM 743 O O . SER A 1 97 ? 2.094 13.566 7.697 1.00 92.81 97 SER A O 1
ATOM 745 N N . GLY A 1 98 ? 2.175 15.365 6.392 1.00 91.38 98 GLY A N 1
ATOM 746 C CA . GLY A 1 98 ? 2.389 16.312 7.494 1.00 91.38 98 GLY A CA 1
ATOM 747 C C . GLY A 1 98 ? 1.097 16.790 8.167 1.00 91.38 98 GLY A C 1
ATOM 748 O O . GLY A 1 98 ? 1.110 17.845 8.799 1.00 91.38 98 GLY A O 1
ATOM 749 N N . ARG A 1 99 ? -0.031 16.090 7.992 1.00 92.94 99 ARG A N 1
ATOM 750 C CA . ARG A 1 99 ? -1.347 16.479 8.521 1.00 92.94 99 ARG A CA 1
ATOM 751 C C . ARG A 1 99 ? -2.082 15.257 9.063 1.00 92.94 99 ARG A C 1
ATOM 753 O O . ARG A 1 99 ? -1.899 14.166 8.555 1.00 92.94 99 ARG A O 1
ATOM 760 N N . GLU A 1 100 ? -2.955 15.458 10.040 1.00 92.12 100 GLU A N 1
ATOM 761 C CA . GLU A 1 100 ? -3.760 14.362 10.581 1.00 92.12 100 GLU A CA 1
ATOM 762 C C . GLU A 1 100 ? -4.608 13.709 9.475 1.00 92.12 100 GLU A C 1
ATOM 764 O O . GLU A 1 100 ? -5.147 14.396 8.595 1.00 92.12 100 GLU A O 1
ATOM 769 N N . GLN A 1 101 ? -4.700 12.379 9.512 1.00 94.25 101 GLN A N 1
ATOM 770 C CA . GLN A 1 101 ? -5.484 11.577 8.579 1.00 94.25 101 GLN A CA 1
ATOM 771 C C . GLN A 1 101 ? -6.564 10.803 9.333 1.00 94.25 101 GLN A C 1
ATOM 773 O O . GLN A 1 101 ? -6.262 9.911 10.120 1.00 94.25 101 GLN A O 1
ATOM 778 N N . ALA A 1 102 ? -7.828 11.095 9.029 1.00 95.62 102 ALA A N 1
ATOM 779 C CA . ALA A 1 102 ? -8.945 10.232 9.394 1.00 95.62 102 ALA A CA 1
ATOM 780 C C . ALA A 1 102 ? -9.222 9.276 8.228 1.00 95.62 102 ALA A C 1
ATOM 782 O O . ALA A 1 102 ? -9.557 9.726 7.130 1.00 95.62 102 ALA A O 1
ATOM 783 N N . VAL A 1 103 ? -9.062 7.973 8.459 1.00 97.12 103 VAL A N 1
ATOM 784 C CA . VAL A 1 103 ? -9.209 6.935 7.431 1.00 97.12 103 VAL A CA 1
ATOM 785 C C . VAL A 1 103 ? -10.078 5.774 7.885 1.00 97.12 103 VAL A C 1
ATOM 787 O O . VAL A 1 103 ? -10.272 5.528 9.078 1.00 97.12 103 VAL A O 1
ATOM 790 N N . THR A 1 104 ? -10.566 5.028 6.901 1.00 97.62 104 THR A N 1
ATOM 791 C CA . THR A 1 104 ? -11.365 3.826 7.082 1.00 97.62 104 THR A CA 1
ATOM 792 C C . THR A 1 104 ? -10.569 2.616 6.613 1.00 97.62 104 THR A C 1
ATOM 794 O O . THR A 1 104 ? -10.279 2.466 5.423 1.00 97.62 104 THR A O 1
ATOM 797 N N . VAL A 1 105 ? -10.257 1.702 7.531 1.00 97.44 105 VAL A N 1
ATOM 798 C CA . VAL A 1 105 ? -9.743 0.376 7.169 1.00 97.44 105 VAL A CA 1
ATOM 799 C C . VAL A 1 105 ? -10.925 -0.543 6.898 1.00 97.44 105 VAL A C 1
ATOM 801 O O . VAL A 1 105 ? -11.776 -0.737 7.767 1.00 97.44 105 VAL A O 1
ATOM 804 N N . ARG A 1 106 ? -10.987 -1.124 5.701 1.00 96.12 106 ARG A N 1
ATOM 805 C CA . ARG A 1 106 ? -12.016 -2.092 5.310 1.00 96.12 106 ARG A CA 1
ATOM 806 C C . ARG A 1 106 ? -11.456 -3.494 5.227 1.00 96.12 106 ARG A C 1
ATOM 808 O O . ARG A 1 106 ? -10.403 -3.691 4.634 1.00 96.12 106 ARG A O 1
ATOM 815 N N . ARG A 1 107 ? -12.208 -4.469 5.740 1.00 93.81 107 ARG A N 1
ATOM 816 C CA . ARG A 1 107 ? -11.960 -5.905 5.566 1.00 93.81 107 ARG A CA 1
ATOM 817 C C . ARG A 1 107 ? -13.286 -6.616 5.309 1.00 93.81 107 ARG A C 1
ATOM 819 O O . ARG A 1 107 ? -14.091 -6.769 6.225 1.00 93.81 107 ARG A O 1
ATOM 826 N N . GLY A 1 108 ? -13.518 -7.041 4.066 1.00 89.75 108 GLY A N 1
ATOM 827 C CA . GLY A 1 108 ? -14.828 -7.547 3.650 1.00 89.75 108 GLY A CA 1
ATOM 828 C C . GLY A 1 108 ? -15.935 -6.519 3.928 1.00 89.75 108 GLY A C 1
ATOM 829 O O . GLY A 1 108 ? -15.856 -5.368 3.485 1.00 89.75 108 GLY A O 1
ATOM 830 N N . ASP A 1 109 ? -16.937 -6.920 4.709 1.00 90.81 109 ASP A N 1
ATOM 831 C CA . ASP A 1 109 ? -18.078 -6.071 5.081 1.00 90.81 109 ASP A CA 1
ATOM 832 C C . ASP A 1 109 ? -17.844 -5.226 6.344 1.00 90.81 109 ASP A C 1
ATOM 834 O O . ASP A 1 109 ? -18.674 -4.383 6.685 1.00 90.81 109 ASP A O 1
ATOM 838 N N . THR A 1 110 ? -16.711 -5.412 7.025 1.00 93.88 110 THR A N 1
ATOM 839 C CA . THR A 1 110 ? -16.374 -4.679 8.250 1.00 93.88 110 THR A CA 1
ATOM 840 C C . THR A 1 110 ? -15.525 -3.448 7.939 1.00 93.88 110 THR A C 1
ATOM 842 O O . THR A 1 110 ? -14.613 -3.500 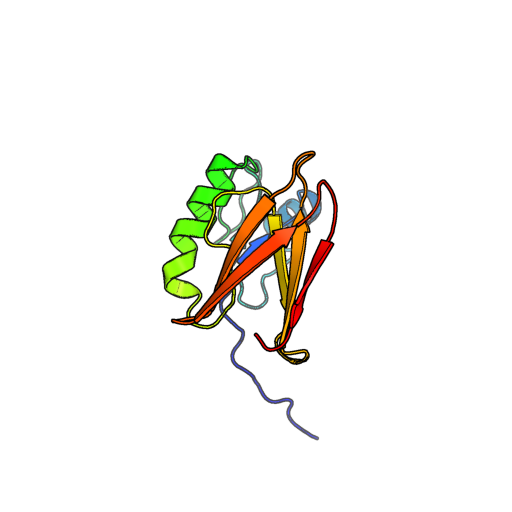7.106 1.00 93.88 110 THR A O 1
ATOM 845 N N . SER A 1 111 ? -15.795 -2.356 8.657 1.00 95.44 111 SER A N 1
ATOM 846 C CA . SER A 1 111 ? -15.060 -1.092 8.569 1.00 95.44 111 SER A CA 1
ATOM 847 C C . SER A 1 111 ? -14.596 -0.628 9.950 1.00 95.44 111 SER A C 1
ATOM 849 O O . SER A 1 111 ? -15.341 -0.738 10.924 1.00 95.44 111 SER A O 1
ATOM 851 N N . TYR A 1 112 ? -13.392 -0.065 10.012 1.00 96.50 112 TYR A N 1
ATOM 852 C CA . TYR A 1 112 ? -12.769 0.477 11.217 1.00 96.50 112 TYR A CA 1
ATOM 853 C C . TYR A 1 112 ? -12.329 1.917 10.945 1.00 96.50 112 TYR A C 1
ATOM 855 O O . TYR A 1 112 ? -11.499 2.148 10.067 1.00 96.50 112 TYR A O 1
ATOM 863 N N . ASN A 1 113 ? -12.877 2.877 11.690 1.00 96.81 113 ASN A N 1
ATOM 864 C CA . ASN A 1 113 ? -12.481 4.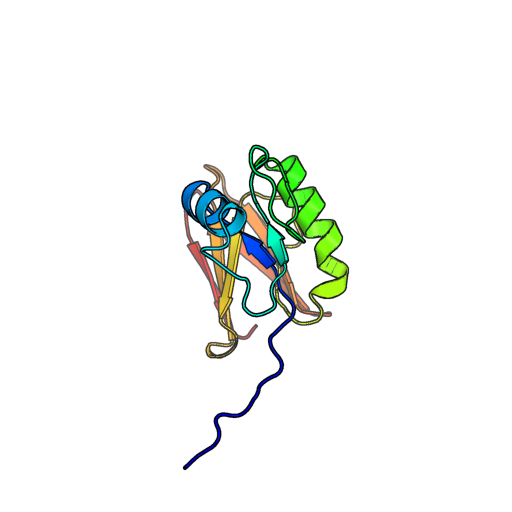282 11.583 1.00 96.81 113 ASN A CA 1
ATOM 865 C C . ASN A 1 113 ? -11.275 4.541 12.485 1.00 96.81 113 ASN A C 1
ATOM 867 O O . ASN A 1 113 ? -11.316 4.219 13.674 1.00 96.81 113 ASN A O 1
ATOM 871 N N . VAL A 1 114 ? -10.225 5.138 11.932 1.00 96.25 114 VAL A N 1
ATOM 872 C CA . VAL A 1 114 ? -8.955 5.373 12.623 1.00 96.25 114 VAL A CA 1
ATOM 873 C C . VAL A 1 114 ? -8.486 6.792 12.330 1.00 96.25 114 VAL A C 1
ATOM 875 O O . VAL A 1 114 ? -8.511 7.216 11.176 1.00 96.25 114 VAL A O 1
ATOM 878 N N . SER A 1 115 ? -8.048 7.517 13.362 1.00 96.00 115 SER A N 1
ATOM 879 C CA . SER A 1 115 ? -7.269 8.744 13.171 1.00 96.00 115 SER A CA 1
ATOM 880 C C . SER A 1 115 ? -5.794 8.437 13.381 1.00 96.00 115 SER A C 1
ATOM 882 O O . SER A 1 115 ? -5.435 7.792 14.367 1.00 96.00 115 SER A O 1
ATOM 884 N N . VAL A 1 116 ? -4.954 8.882 12.452 1.00 96.44 116 VAL A N 1
ATOM 885 C CA . VAL A 1 116 ? -3.496 8.766 12.519 1.00 96.44 116 VAL A CA 1
ATOM 886 C C . VAL A 1 116 ? -2.915 10.174 12.541 1.00 96.44 116 VAL A C 1
ATOM 88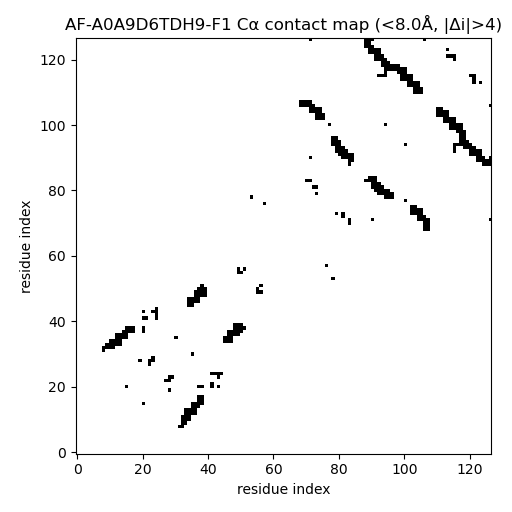8 O O . VAL A 1 116 ? -3.249 11.013 11.699 1.00 96.44 116 VAL A O 1
ATOM 891 N N . ALA A 1 117 ? -2.070 10.442 13.535 1.00 96.00 117 ALA A N 1
ATOM 892 C CA . ALA A 1 117 ? -1.406 11.728 13.678 1.00 96.00 117 ALA A CA 1
ATOM 893 C C . ALA A 1 117 ? -0.398 11.969 12.529 1.00 96.00 117 ALA A C 1
ATOM 895 O O . ALA A 1 117 ? 0.052 11.013 11.894 1.00 96.00 117 ALA A O 1
ATOM 896 N N . PRO A 1 118 ? -0.029 13.236 12.254 1.00 96.31 118 PRO A N 1
ATOM 897 C CA . PRO A 1 118 ? 0.932 13.572 11.205 1.00 96.31 118 PRO A CA 1
ATOM 898 C C . PRO A 1 118 ? 2.246 12.799 11.337 1.00 96.31 118 PRO A C 1
ATOM 900 O O . PRO A 1 118 ? 2.873 12.842 12.396 1.00 96.31 118 PRO A O 1
ATOM 903 N N . LEU A 1 119 ? 2.701 12.178 10.246 1.00 95.69 119 LEU A N 1
ATOM 904 C CA . LEU A 1 119 ? 3.951 11.405 10.187 1.00 95.69 119 LEU A CA 1
ATOM 905 C C . LEU A 1 119 ? 4.054 10.267 11.226 1.00 95.69 119 LEU A C 1
ATOM 907 O O . LEU A 1 119 ? 5.159 9.797 11.505 1.00 95.69 119 LEU A O 1
ATOM 911 N N . ASP A 1 120 ? 2.928 9.832 11.797 1.00 96.81 120 ASP A N 1
ATOM 912 C CA . ASP A 1 120 ? 2.865 8.850 12.882 1.00 96.81 120 ASP A CA 1
ATOM 913 C C . ASP A 1 120 ? 2.298 7.503 12.409 1.00 96.81 120 ASP A C 1
ATOM 915 O O . ASP A 1 120 ? 1.762 7.372 11.301 1.00 96.81 120 ASP A O 1
ATOM 919 N N . ALA A 1 121 ? 2.416 6.484 13.258 1.00 95.94 121 ALA A N 1
ATOM 920 C CA . ALA A 1 121 ? 1.875 5.159 13.023 1.00 95.94 121 ALA A CA 1
ATOM 921 C C . ALA A 1 121 ? 0.771 4.798 14.027 1.00 95.94 121 ALA A C 1
ATOM 923 O O . ALA A 1 121 ? 0.893 5.000 15.232 1.00 95.94 121 ALA A O 1
ATOM 924 N N . GLY A 1 122 ? -0.305 4.202 13.518 1.00 95.12 122 GLY A N 1
ATOM 925 C CA . GLY A 1 122 ? -1.399 3.639 14.302 1.00 95.12 122 GLY A CA 1
ATOM 926 C C . GLY A 1 122 ? -1.488 2.128 14.114 1.00 95.12 122 GLY A C 1
ATOM 927 O O . GLY A 1 122 ? -1.199 1.609 13.036 1.00 95.12 122 GLY A O 1
ATOM 928 N N . LEU A 1 123 ? -1.921 1.416 15.152 1.00 96.81 123 LEU A N 1
ATOM 929 C CA . LEU A 1 123 ? -2.187 -0.019 15.088 1.00 96.81 123 LEU A CA 1
ATOM 930 C C . LEU A 1 123 ? -3.686 -0.271 15.251 1.00 96.81 123 LEU A C 1
ATOM 932 O O . LEU A 1 123 ? -4.303 0.205 16.202 1.00 96.81 123 LEU A O 1
ATOM 936 N N . VAL A 1 124 ? -4.261 -1.040 14.332 1.00 96.56 124 VAL A N 1
ATOM 937 C CA . VAL A 1 124 ? -5.627 -1.559 14.427 1.00 96.56 124 VAL A CA 1
ATOM 938 C C . VAL A 1 124 ? -5.539 -3.034 14.774 1.00 96.56 124 VAL A C 1
ATOM 940 O O . VAL A 1 124 ? -4.981 -3.807 13.998 1.00 96.56 124 VAL A O 1
ATOM 943 N N . GLU A 1 125 ? -6.081 -3.425 15.920 1.00 95.31 125 GLU A N 1
ATOM 944 C CA . GLU A 1 125 ? -6.044 -4.804 16.412 1.00 95.31 125 GLU A CA 1
ATOM 945 C C . GLU A 1 125 ? -7.403 -5.501 16.265 1.00 95.31 125 GLU A C 1
ATOM 947 O O . GLU A 1 125 ? -8.459 -4.868 16.214 1.00 95.31 125 GLU A O 1
ATOM 952 N N . GLY A 1 126 ? -7.381 -6.834 16.228 1.00 91.44 126 GLY A N 1
ATOM 953 C CA . GLY A 1 126 ? -8.583 -7.665 16.138 1.00 91.44 126 GLY A CA 1
ATOM 954 C C . GLY A 1 126 ? -9.215 -7.715 14.744 1.00 91.44 126 GLY A C 1
ATOM 955 O O . GLY A 1 126 ? -10.315 -8.268 14.610 1.00 91.44 126 GLY A O 1
ATOM 956 N N . ILE A 1 127 ? -8.522 -7.181 13.735 1.00 87.75 127 ILE A N 1
ATOM 957 C CA . ILE A 1 127 ? -8.946 -7.124 12.333 1.00 87.75 127 ILE A CA 1
ATOM 958 C C . ILE A 1 127 ? -8.693 -8.420 11.580 1.00 87.75 127 ILE A C 1
ATOM 960 O O . ILE A 1 127 ? -7.809 -9.235 11.926 1.00 87.75 127 ILE A O 1
#

Solvent-accessible surface area (backbone atoms only — not comparable to full-atom values): 7624 Å² total; per-residue (Å²): 134,86,76,74,80,81,67,73,65,66,77,46,76,42,80,40,53,75,67,52,40,53,34,31,46,71,69,75,43,78,73,87,53,40,42,42,34,29,55,70,91,69,72,39,93,82,42,44,73,44,61,94,42,72,70,52,51,46,52,50,48,63,72,45,53,86,73,40,62,77,52,69,43,64,73,61,94,60,71,54,49,75,48,77,39,78,93,76,19,28,34,43,38,34,36,73,39,93,50,72,42,81,44,39,40,35,38,64,94,46,76,45,83,46,76,30,54,48,61,30,73,40,79,45,74,83,94

Foldseek 3Di:
DDDDPPPPDPAEEDEDDPVRLVCQLVVNDDDPRYAYEYDPDGDHVSHHHFHPDLVRVVVVVVVCVVVCAQPKDWPDSAQWDWDDDVVQQKIKIFHPAQAKDFIWIDGHPDIDTDIAGGRGMDMDHND

Mean predicted aligned error: 5.98 Å

Radius of gyration: 16.72 Å; Cα contacts (8 Å, |Δi|>4): 207; chains: 1; bounding box: 37×52×36 Å

Secondary structure (DSSP, 8-state):
------------EEEPPHHHHHHHHTTSS--SSSEEEE-TTS--TT-EE---SHHHHHHHHHHHGGG-TTS-EE-S-SSEEEEEETTTTEEEEEE-SSS-EEEEEEETTEEEEEEE-TT-EEEEE--